Protein AF-A0AAW5JW09-F1 (afdb_monomer)

Organism: Bifidobacterium adolescentis (NCBI:txid1680)

Structure (mmCIF, N/CA/C/O backbone):
data_AF-A0AAW5JW09-F1
#
_entry.id   AF-A0AAW5JW09-F1
#
loop_
_atom_site.group_PDB
_atom_site.id
_atom_site.type_symbol
_atom_site.label_atom_id
_atom_site.label_alt_id
_atom_site.label_comp_id
_atom_site.label_asym_id
_atom_site.label_entity_id
_atom_site.label_seq_id
_atom_site.pdbx_PDB_ins_code
_atom_site.Cartn_x
_atom_site.Cartn_y
_atom_site.Cartn_z
_atom_site.occupancy
_atom_site.B_iso_or_equiv
_atom_site.auth_seq_id
_atom_site.auth_comp_id
_atom_site.auth_asym_id
_atom_site.auth_atom_id
_atom_site.pdbx_PDB_model_num
ATOM 1 N N . MET A 1 1 ? 24.903 5.624 11.365 1.00 43.47 1 MET A N 1
ATOM 2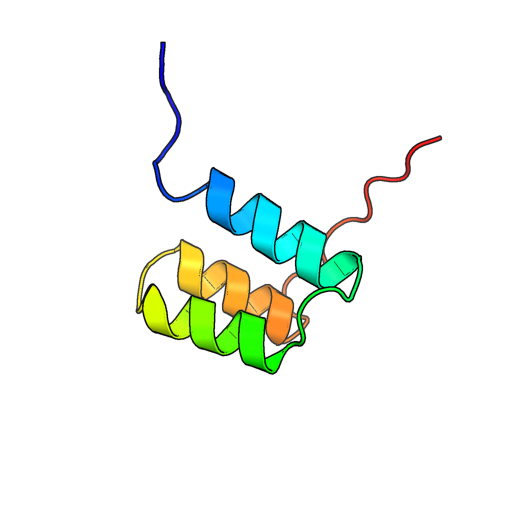 C CA . MET A 1 1 ? 23.808 6.564 11.038 1.00 43.47 1 MET A CA 1
ATOM 3 C C . MET A 1 1 ? 23.339 6.262 9.617 1.00 43.47 1 MET A C 1
ATOM 5 O O . MET A 1 1 ? 24.154 6.349 8.712 1.00 43.47 1 MET A O 1
ATOM 9 N N . ARG A 1 2 ? 22.058 5.895 9.456 1.00 43.28 2 ARG A N 1
ATOM 10 C CA . ARG A 1 2 ? 21.303 5.784 8.188 1.00 43.28 2 ARG A CA 1
ATOM 11 C C . ARG A 1 2 ? 21.642 4.635 7.216 1.00 43.28 2 ARG A C 1
ATOM 13 O O . ARG A 1 2 ? 21.903 4.849 6.042 1.00 43.28 2 ARG A O 1
ATOM 20 N N . LEU A 1 3 ? 21.465 3.399 7.687 1.00 38.41 3 LEU A N 1
ATOM 21 C CA . LEU A 1 3 ? 21.025 2.289 6.828 1.00 38.41 3 LEU A CA 1
ATOM 22 C C . LEU A 1 3 ? 19.492 2.262 6.818 1.00 38.41 3 LEU A C 1
ATOM 24 O O . LE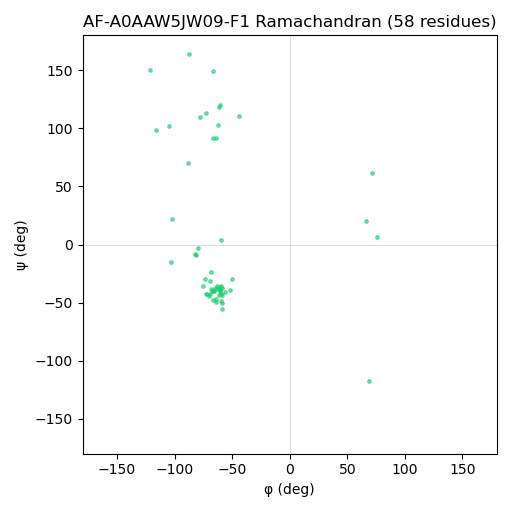U A 1 3 ? 18.863 1.406 7.423 1.00 38.41 3 LEU A O 1
ATOM 28 N N . LEU A 1 4 ? 18.884 3.257 6.183 1.00 44.06 4 LEU A N 1
ATOM 29 C CA . LEU A 1 4 ? 17.519 3.118 5.700 1.00 44.06 4 LEU A CA 1
ATOM 30 C C . LEU A 1 4 ? 17.649 3.222 4.194 1.00 44.06 4 LEU A C 1
ATOM 32 O O . LEU A 1 4 ? 17.779 4.322 3.657 1.00 44.06 4 LEU A O 1
ATOM 36 N N . LEU A 1 5 ? 17.669 2.064 3.526 1.00 47.88 5 LEU A N 1
ATOM 37 C CA . LEU A 1 5 ? 17.199 1.990 2.151 1.00 47.88 5 LEU A CA 1
ATOM 38 C C . LEU A 1 5 ? 15.903 2.799 2.130 1.00 47.88 5 LEU A C 1
ATOM 40 O O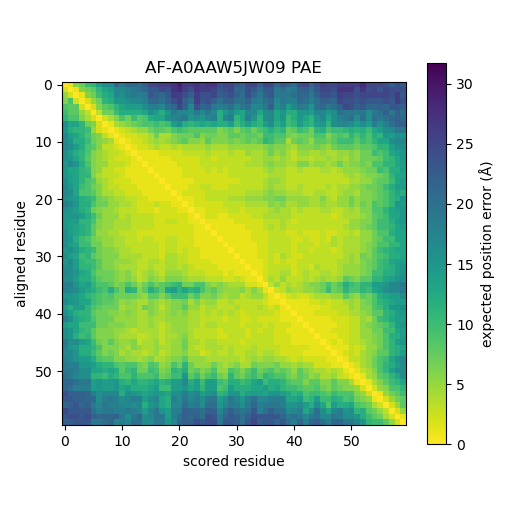 . LEU A 1 5 ? 14.916 2.430 2.757 1.00 47.88 5 LEU A O 1
ATOM 44 N N . GLN A 1 6 ? 15.950 3.939 1.463 1.00 52.75 6 GLN A N 1
ATOM 45 C CA . GLN A 1 6 ? 14.912 4.967 1.393 1.00 52.75 6 GLN A CA 1
ATOM 46 C C . GLN A 1 6 ? 13.577 4.458 0.801 1.00 52.75 6 GLN A C 1
ATOM 48 O O . GLN A 1 6 ? 12.641 5.232 0.664 1.00 52.75 6 GLN A O 1
ATOM 53 N N . GLY A 1 7 ? 13.473 3.158 0.497 1.00 55.34 7 GLY A N 1
ATOM 54 C CA . GLY A 1 7 ? 12.243 2.465 0.125 1.00 55.34 7 GLY A CA 1
ATOM 55 C C . GLY A 1 7 ? 11.612 1.599 1.223 1.00 55.34 7 GLY A C 1
ATOM 56 O O . GLY A 1 7 ? 10.454 1.255 1.084 1.00 55.34 7 GLY A O 1
ATOM 57 N N . LEU A 1 8 ? 12.294 1.248 2.321 1.00 58.31 8 LEU A N 1
ATOM 58 C CA . LEU A 1 8 ? 11.699 0.396 3.368 1.00 58.31 8 LEU A CA 1
ATOM 59 C C . LEU A 1 8 ? 10.631 1.072 4.255 1.00 58.31 8 LEU A C 1
ATOM 61 O O . LEU A 1 8 ? 9.623 0.430 4.536 1.00 58.31 8 LEU A O 1
ATOM 65 N N . PRO A 1 9 ? 1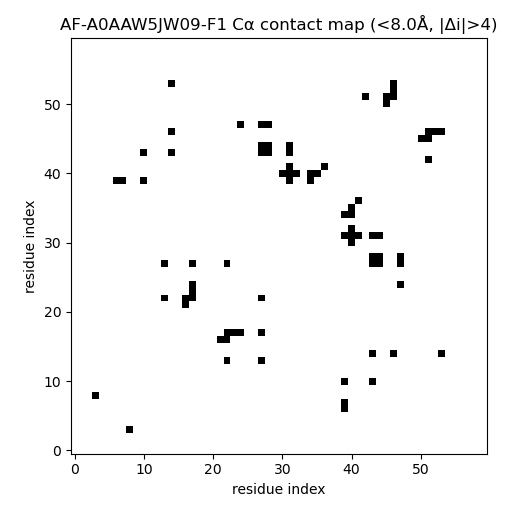0.796 2.329 4.724 1.00 61.75 9 PRO A N 1
ATOM 66 C CA . PRO A 1 9 ? 9.853 2.897 5.688 1.00 61.75 9 PRO A CA 1
ATOM 67 C C . PRO A 1 9 ? 8.468 3.154 5.092 1.00 61.75 9 PRO A C 1
ATOM 69 O O . PRO A 1 9 ? 7.500 3.192 5.840 1.00 61.75 9 PRO A O 1
ATOM 72 N N . ILE A 1 10 ? 8.360 3.311 3.770 1.00 66.00 10 ILE A N 1
ATOM 73 C CA . ILE A 1 10 ? 7.063 3.517 3.121 1.00 66.00 10 ILE A CA 1
ATOM 74 C C . ILE A 1 10 ? 6.287 2.190 3.062 1.00 66.00 10 ILE A C 1
ATOM 76 O O . ILE A 1 10 ? 5.092 2.198 3.326 1.00 66.00 10 ILE A O 1
ATOM 80 N N . ALA A 1 11 ? 6.971 1.050 2.870 1.00 69.81 11 ALA A N 1
ATOM 81 C CA . ALA A 1 11 ? 6.333 -0.276 2.747 1.00 69.81 11 ALA A CA 1
ATOM 82 C C . ALA A 1 11 ? 5.645 -0.608 4.045 1.00 69.81 11 ALA A C 1
ATOM 84 O O . ALA A 1 11 ? 4.476 -0.950 4.048 1.00 69.81 11 ALA A O 1
ATOM 85 N N . ILE A 1 12 ? 6.369 -0.392 5.141 1.00 75.19 12 ILE A N 1
ATOM 86 C CA . ILE A 1 12 ? 5.878 -0.621 6.491 1.00 75.19 12 ILE A CA 1
ATOM 87 C C . ILE A 1 12 ? 4.626 0.228 6.764 1.00 75.19 12 ILE A C 1
ATOM 89 O O . ILE A 1 12 ? 3.704 -0.240 7.419 1.00 75.19 12 ILE A O 1
ATOM 93 N N . VAL A 1 13 ? 4.550 1.467 6.263 1.00 81.25 13 VAL A N 1
ATOM 94 C CA . VAL A 1 13 ? 3.361 2.315 6.461 1.00 81.25 13 VAL A CA 1
ATOM 95 C C . VAL A 1 13 ? 2.175 1.821 5.637 1.00 81.25 13 VAL A C 1
ATOM 97 O O . VAL A 1 13 ? 1.064 1.787 6.156 1.00 81.25 13 VAL A O 1
ATOM 100 N N . GLU A 1 14 ? 2.392 1.435 4.382 1.00 81.75 14 GLU A N 1
ATOM 101 C CA . GLU A 1 14 ? 1.331 0.913 3.511 1.00 81.75 14 GLU A CA 1
ATOM 102 C C . GLU A 1 14 ? 0.830 -0.456 3.977 1.00 81.75 14 GLU A C 1
ATOM 104 O O . GLU A 1 14 ? -0.369 -0.710 3.987 1.00 81.75 14 GLU A O 1
ATOM 109 N N . GLU A 1 15 ? 1.741 -1.298 4.448 1.00 80.19 15 GLU A N 1
ATOM 110 C CA . GLU A 1 15 ? 1.472 -2.580 5.084 1.00 80.19 15 GLU A CA 1
ATOM 111 C C . GLU A 1 15 ? 0.588 -2.401 6.322 1.00 80.19 15 GLU A C 1
ATOM 113 O O . GLU A 1 15 ? -0.518 -2.933 6.369 1.00 80.19 15 GLU A O 1
ATOM 118 N N . ILE A 1 16 ? 1.006 -1.553 7.270 1.00 83.00 16 ILE A N 1
ATOM 119 C CA . ILE A 1 16 ? 0.217 -1.233 8.469 1.00 83.00 16 ILE A CA 1
ATOM 120 C C . ILE A 1 16 ? -1.134 -0.625 8.079 1.00 83.00 16 ILE A C 1
ATOM 122 O O . ILE A 1 16 ? -2.157 -0.963 8.674 1.00 83.00 16 ILE A O 1
ATOM 126 N N . ALA A 1 17 ? -1.171 0.276 7.097 1.00 86.56 17 ALA A N 1
ATOM 127 C CA . ALA A 1 17 ? -2.412 0.893 6.649 1.00 86.56 17 ALA A CA 1
ATOM 128 C C . ALA A 1 17 ? -3.366 -0.134 6.019 1.00 86.56 17 ALA A C 1
ATOM 130 O O . ALA A 1 17 ? -4.572 -0.046 6.239 1.00 86.56 17 ALA A O 1
ATOM 131 N N . PHE A 1 18 ? -2.849 -1.110 5.273 1.00 85.50 18 PHE A N 1
ATOM 132 C CA . PHE A 1 18 ? -3.641 -2.186 4.686 1.00 85.50 18 PHE A CA 1
ATOM 133 C C . PHE A 1 18 ? -4.147 -3.157 5.762 1.00 85.50 18 PHE A C 1
ATOM 135 O O . PHE A 1 18 ? -5.337 -3.467 5.783 1.00 85.50 18 PHE A O 1
ATOM 142 N N . GLU A 1 19 ? -3.297 -3.549 6.718 1.00 83.94 19 GLU A N 1
ATOM 143 C CA . GLU A 1 19 ? -3.693 -4.385 7.862 1.00 83.94 19 GLU A CA 1
ATOM 144 C C . GLU A 1 19 ? -4.767 -3.724 8.733 1.00 83.94 19 GLU A C 1
ATOM 146 O O . GLU A 1 19 ? -5.709 -4.381 9.176 1.00 83.94 19 GLU A O 1
ATOM 151 N N . ASN A 1 20 ? -4.656 -2.413 8.966 1.00 85.31 20 ASN A N 1
ATOM 152 C CA . ASN A 1 20 ? -5.653 -1.650 9.721 1.00 85.31 20 ASN A CA 1
ATOM 153 C C . ASN A 1 20 ? -6.894 -1.285 8.885 1.00 85.31 20 ASN A C 1
ATOM 155 O O . ASN A 1 20 ? -7.820 -0.665 9.411 1.00 85.31 20 ASN A O 1
ATOM 159 N N . GLY A 1 21 ? -6.924 -1.625 7.591 1.00 86.06 21 GLY A N 1
ATOM 160 C CA . GLY A 1 21 ? -8.015 -1.280 6.677 1.00 86.06 21 GLY A CA 1
ATOM 161 C C . GLY A 1 21 ? -8.153 0.222 6.395 1.00 86.06 21 GLY A C 1
ATOM 162 O O . GLY A 1 21 ? -9.224 0.678 6.000 1.00 86.06 21 GLY A O 1
ATOM 163 N N . TRP A 1 22 ? -7.097 1.009 6.621 1.00 88.81 22 TRP A N 1
ATOM 164 C CA . TRP A 1 22 ? -7.047 2.441 6.302 1.00 88.81 22 TRP A CA 1
ATOM 165 C C . TRP A 1 22 ? -6.918 2.697 4.802 1.00 88.81 22 TRP A C 1
ATOM 167 O O . TRP A 1 22 ? -7.388 3.727 4.322 1.00 88.81 22 TRP A O 1
ATOM 177 N N . ILE A 1 23 ? -6.288 1.768 4.079 1.00 86.94 23 ILE A N 1
ATOM 178 C CA . ILE A 1 23 ? -6.208 1.778 2.618 1.00 86.94 23 ILE A CA 1
ATOM 179 C C . ILE A 1 23 ? -6.807 0.499 2.044 1.00 86.94 23 ILE A C 1
ATOM 181 O O . ILE A 1 23 ? -6.778 -0.564 2.666 1.00 86.94 23 ILE A O 1
ATOM 185 N N . THR A 1 24 ? -7.355 0.601 0.838 1.00 88.00 24 THR A N 1
ATOM 186 C CA . THR A 1 24 ? -7.903 -0.552 0.118 1.00 88.00 24 THR A CA 1
ATOM 187 C C . THR A 1 24 ? -6.825 -1.254 -0.704 1.00 88.00 24 THR A C 1
ATOM 189 O O . THR A 1 24 ? -5.771 -0.691 -1.000 1.00 88.00 24 THR A O 1
ATOM 192 N N . ARG A 1 25 ? -7.113 -2.489 -1.135 1.00 86.12 25 ARG A N 1
ATOM 193 C CA . ARG A 1 25 ? -6.248 -3.246 -2.054 1.00 86.12 25 ARG A CA 1
ATOM 194 C C . ARG A 1 25 ? -5.897 -2.446 -3.314 1.00 86.12 25 ARG A C 1
ATOM 196 O O . ARG A 1 25 ? -4.762 -2.502 -3.773 1.00 86.12 25 ARG A O 1
ATOM 203 N N . ASP A 1 26 ? -6.855 -1.699 -3.855 1.00 88.50 26 ASP A N 1
ATOM 204 C CA . ASP A 1 26 ? -6.652 -0.908 -5.073 1.00 88.50 26 ASP A CA 1
ATOM 205 C C . ASP A 1 26 ? -5.674 0.248 -4.840 1.00 88.50 26 ASP A C 1
ATOM 207 O O . ASP A 1 26 ? -4.798 0.482 -5.667 1.00 88.50 26 ASP A O 1
ATOM 211 N N . GLN A 1 27 ? -5.754 0.911 -3.680 1.00 88.12 27 GLN A N 1
ATOM 212 C CA . GLN A 1 27 ? -4.804 1.959 -3.290 1.00 88.12 27 GLN A CA 1
ATOM 213 C C . GLN A 1 27 ? -3.397 1.392 -3.060 1.00 88.12 27 GLN A C 1
ATOM 215 O O . GLN A 1 27 ? -2.412 1.984 -3.496 1.00 88.12 27 GLN A O 1
ATOM 220 N N . LEU A 1 28 ? -3.299 0.211 -2.439 1.00 85.69 28 LEU A N 1
ATOM 221 C CA . LEU A 1 28 ? -2.032 -0.509 -2.278 1.00 85.69 28 LEU A CA 1
ATOM 222 C C . LEU A 1 28 ? -1.408 -0.861 -3.644 1.00 85.69 28 LEU A C 1
ATOM 224 O O . LEU A 1 28 ? -0.195 -0.742 -3.836 1.00 85.69 28 LEU A O 1
ATOM 228 N N . MET A 1 29 ? -2.238 -1.264 -4.612 1.00 85.25 29 MET A N 1
ATOM 229 C CA . MET A 1 29 ? -1.809 -1.584 -5.975 1.00 85.25 29 MET A CA 1
ATOM 230 C C . MET A 1 29 ? -1.371 -0.335 -6.750 1.00 85.25 29 MET A C 1
ATOM 232 O O . MET A 1 29 ? -0.328 -0.367 -7.400 1.00 85.25 29 MET A O 1
ATOM 236 N N . GLU A 1 30 ? -2.111 0.771 -6.645 1.00 87.38 30 GLU A N 1
ATOM 237 C CA . GLU A 1 30 ? -1.759 2.058 -7.262 1.00 87.38 30 GLU A CA 1
ATOM 238 C C . GLU A 1 30 ? -0.395 2.552 -6.762 1.00 87.38 30 GLU A C 1
ATOM 240 O O . GLU A 1 30 ? 0.469 2.952 -7.551 1.00 87.38 30 GLU A O 1
ATOM 245 N N . SER A 1 31 ? -0.146 2.445 -5.456 1.00 83.19 31 SER A N 1
ATOM 246 C CA . SER A 1 31 ? 1.176 2.700 -4.897 1.00 83.19 31 SER A CA 1
ATOM 247 C C . SER A 1 31 ? 2.230 1.767 -5.481 1.00 83.19 31 SER A C 1
ATOM 249 O O . SER A 1 31 ? 3.270 2.237 -5.945 1.00 83.19 31 SER A O 1
ATOM 251 N N . ALA A 1 32 ? 1.975 0.457 -5.535 1.00 84.19 32 ALA A N 1
ATOM 252 C CA . ALA A 1 32 ? 2.909 -0.503 -6.119 1.00 84.19 32 ALA A CA 1
ATOM 253 C C . ALA A 1 32 ? 3.267 -0.158 -7.578 1.00 84.19 32 ALA A C 1
ATOM 255 O O . ALA A 1 32 ? 4.440 -0.238 -7.965 1.00 84.19 32 ALA A O 1
ATOM 256 N N . GLU A 1 33 ? 2.281 0.270 -8.368 1.00 84.94 33 GLU A N 1
ATOM 257 C CA . GLU A 1 33 ? 2.456 0.753 -9.739 1.00 84.94 33 GLU A CA 1
ATOM 258 C C . GLU A 1 33 ? 3.266 2.047 -9.806 1.00 84.94 33 GLU A C 1
ATOM 260 O O . GLU A 1 33 ? 4.154 2.164 -10.655 1.00 84.94 33 GLU A O 1
ATOM 265 N N . ARG A 1 34 ? 3.053 2.976 -8.868 1.00 84.94 34 ARG A N 1
ATOM 266 C CA . ARG A 1 34 ? 3.823 4.221 -8.755 1.00 84.94 34 ARG A CA 1
ATOM 267 C C . ARG A 1 34 ? 5.315 3.970 -8.530 1.00 84.94 34 ARG A C 1
ATOM 269 O O . ARG A 1 34 ? 6.145 4.702 -9.069 1.00 84.94 34 ARG A O 1
ATOM 276 N N . TYR A 1 35 ? 5.665 2.924 -7.780 1.00 77.81 35 TYR A N 1
ATOM 277 C CA . TYR A 1 35 ? 7.058 2.493 -7.588 1.00 77.81 35 TYR A CA 1
ATOM 278 C C . TYR A 1 35 ? 7.589 1.607 -8.736 1.00 77.81 35 TYR A C 1
ATOM 280 O O . TYR A 1 35 ? 8.788 1.311 -8.798 1.00 77.81 35 TYR A O 1
ATOM 288 N N . GLY A 1 36 ? 6.724 1.193 -9.666 1.00 80.19 36 GLY A N 1
ATOM 289 C CA . GLY A 1 36 ? 7.083 0.510 -10.907 1.00 80.19 36 GLY A CA 1
ATOM 290 C C . GLY A 1 36 ? 7.621 -0.913 -10.721 1.00 80.19 36 GLY A C 1
ATOM 291 O O . GLY A 1 36 ? 6.903 -1.820 -10.308 1.00 80.19 36 GLY A O 1
ATOM 292 N N . LYS A 1 37 ? 8.884 -1.135 -11.113 1.00 76.31 37 LYS A N 1
ATOM 293 C CA . LYS A 1 37 ? 9.582 -2.440 -11.041 1.00 76.31 37 LYS A CA 1
ATOM 294 C C . LYS A 1 37 ? 10.563 -2.524 -9.868 1.00 76.31 37 LYS A C 1
ATOM 296 O O . LYS A 1 37 ? 11.519 -3.295 -9.914 1.00 76.31 37 LYS A O 1
ATOM 301 N N . SER A 1 38 ? 10.372 -1.700 -8.844 1.00 77.38 38 SER A N 1
ATOM 302 C CA . SER A 1 38 ? 11.185 -1.789 -7.637 1.00 77.38 38 SER A CA 1
ATOM 303 C C . SER A 1 38 ? 10.899 -3.115 -6.910 1.00 77.38 38 SER A C 1
ATOM 305 O O . SER A 1 38 ? 9.757 -3.583 -6.943 1.00 77.38 38 SER A O 1
ATOM 307 N N . PRO A 1 39 ? 11.875 -3.706 -6.195 1.00 75.81 39 PRO A N 1
ATOM 308 C CA . PRO A 1 39 ? 11.615 -4.803 -5.255 1.00 75.81 39 PRO A CA 1
ATOM 309 C C . PRO A 1 39 ? 10.472 -4.481 -4.275 1.00 75.81 39 PRO A C 1
ATOM 311 O O . PRO A 1 39 ? 9.715 -5.355 -3.869 1.00 75.81 39 PRO A O 1
ATOM 314 N N . TYR A 1 40 ? 10.301 -3.193 -3.971 1.00 75.44 40 TYR A N 1
ATOM 315 C CA . TYR A 1 40 ? 9.187 -2.642 -3.208 1.0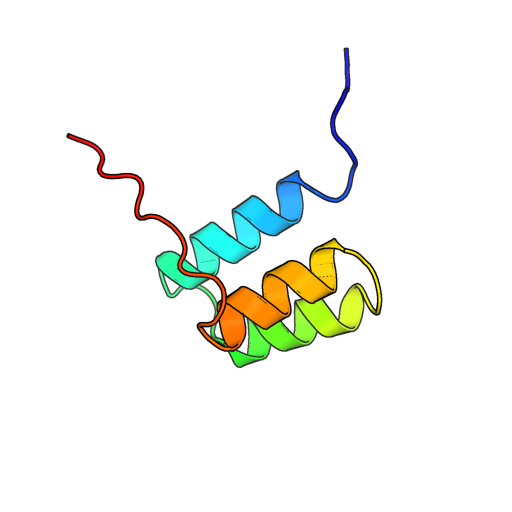0 75.44 40 TYR A CA 1
ATOM 316 C C . TYR A 1 40 ? 7.814 -2.915 -3.836 1.00 75.44 40 TYR A C 1
ATOM 318 O O . TYR A 1 40 ? 6.901 -3.417 -3.191 1.00 75.44 40 TYR A O 1
ATOM 326 N N . SER A 1 41 ? 7.681 -2.617 -5.127 1.00 80.12 41 SER A N 1
ATOM 327 C CA . SER A 1 41 ? 6.460 -2.819 -5.904 1.00 80.12 41 SER A CA 1
ATOM 328 C C . SER A 1 41 ? 6.070 -4.287 -5.970 1.00 80.12 41 SER A C 1
ATOM 330 O O . SER A 1 41 ? 4.891 -4.618 -5.935 1.00 80.12 41 SER A O 1
ATOM 332 N N . GLN A 1 42 ? 7.066 -5.169 -6.083 1.00 81.56 42 GLN A N 1
ATOM 333 C CA . GLN A 1 42 ? 6.855 -6.615 -6.079 1.00 81.56 42 GLN A CA 1
ATOM 334 C C . GLN A 1 42 ? 6.335 -7.088 -4.720 1.00 81.56 42 GLN A C 1
ATOM 336 O O . GLN A 1 42 ? 5.418 -7.900 -4.672 1.00 81.56 42 GLN A O 1
ATOM 341 N N . HIS A 1 43 ? 6.868 -6.527 -3.633 1.00 81.06 43 HIS A N 1
ATOM 342 C CA . HIS A 1 43 ? 6.408 -6.825 -2.283 1.00 81.06 43 HIS A CA 1
ATOM 343 C C . HIS A 1 43 ? 4.957 -6.376 -2.051 1.00 81.06 43 HIS A C 1
ATOM 345 O O . HIS A 1 43 ? 4.124 -7.187 -1.660 1.00 81.06 43 HIS A O 1
ATOM 351 N N . LEU A 1 44 ? 4.613 -5.128 -2.389 1.00 81.06 44 LEU A N 1
ATOM 352 C CA . LEU A 1 44 ? 3.234 -4.637 -2.267 1.00 81.06 44 LEU A CA 1
ATOM 353 C C . LEU A 1 44 ? 2.242 -5.430 -3.127 1.00 81.06 44 LEU A C 1
ATOM 355 O O . LEU A 1 44 ? 1.132 -5.717 -2.682 1.00 81.06 44 LEU A O 1
ATOM 359 N N . LYS A 1 45 ? 2.646 -5.827 -4.341 1.00 83.56 45 LYS A N 1
ATOM 360 C CA . LYS A 1 45 ? 1.833 -6.692 -5.207 1.00 83.56 45 LYS A CA 1
ATOM 361 C C . LYS A 1 45 ? 1.570 -8.049 -4.569 1.00 83.56 45 LYS A C 1
ATOM 363 O O . LYS A 1 45 ? 0.429 -8.485 -4.586 1.00 83.56 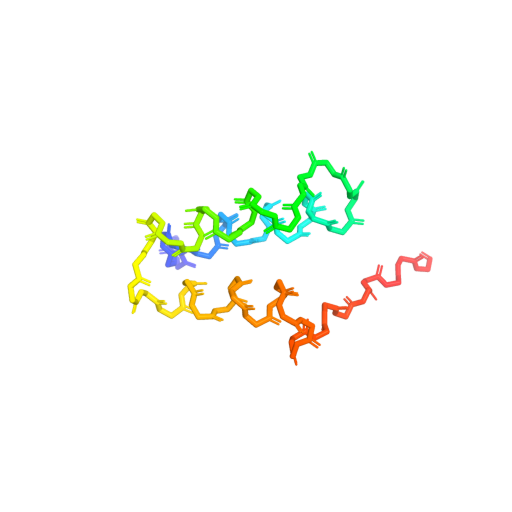45 LYS A O 1
ATOM 368 N N . GLY A 1 46 ? 2.584 -8.669 -3.966 1.00 84.25 46 GLY A N 1
ATOM 369 C CA . GLY A 1 46 ? 2.422 -9.939 -3.261 1.00 84.25 46 GLY A CA 1
ATOM 370 C C . GLY A 1 46 ? 1.488 -9.839 -2.050 1.00 84.25 46 GLY A C 1
ATOM 371 O O . GLY A 1 46 ? 0.707 -10.756 -1.815 1.00 84.25 46 GLY A O 1
ATOM 372 N N . ILE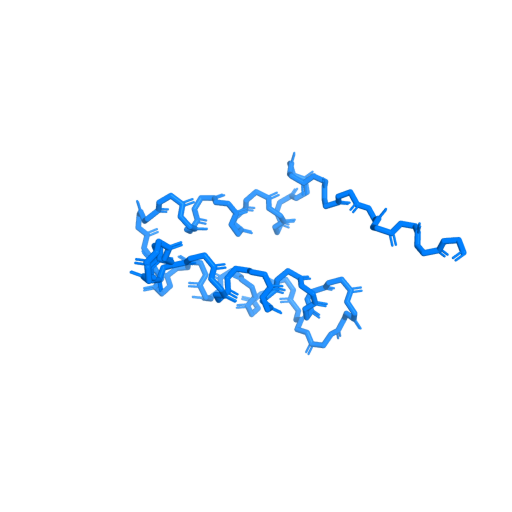 A 1 47 ? 1.505 -8.717 -1.319 1.00 82.38 47 ILE A N 1
ATOM 373 C CA . ILE A 1 47 ? 0.556 -8.458 -0.218 1.00 82.38 47 ILE A CA 1
ATOM 374 C C . ILE A 1 47 ? -0.865 -8.299 -0.768 1.00 82.38 47 ILE A C 1
ATOM 376 O O . ILE A 1 47 ? -1.800 -8.925 -0.273 1.00 82.38 47 ILE A O 1
ATOM 380 N N . ALA A 1 48 ? -1.031 -7.496 -1.824 1.00 82.00 48 ALA A N 1
ATOM 381 C CA . ALA A 1 48 ? -2.325 -7.283 -2.462 1.00 82.00 48 ALA A CA 1
ATOM 382 C C . ALA A 1 48 ? -2.908 -8.582 -3.044 1.00 82.00 48 ALA A C 1
ATOM 384 O O . ALA A 1 48 ? -4.120 -8.784 -3.007 1.00 82.00 48 ALA A O 1
ATOM 385 N N . ASP A 1 49 ? -2.068 -9.457 -3.596 1.00 82.75 49 ASP A N 1
ATOM 386 C CA . ASP A 1 49 ? -2.482 -10.741 -4.173 1.00 82.75 49 ASP A CA 1
ATOM 387 C C . ASP A 1 49 ? -2.673 -11.849 -3.126 1.00 82.75 49 ASP A C 1
ATOM 389 O O . ASP A 1 49 ? -3.211 -12.910 -3.429 1.00 82.75 49 ASP A O 1
ATOM 393 N N . GLY A 1 50 ? -2.276 -11.595 -1.874 1.00 76.81 50 GLY A N 1
ATOM 394 C CA . GLY A 1 50 ? -2.337 -12.571 -0.788 1.00 76.81 50 GLY A CA 1
ATOM 395 C C . GLY A 1 50 ? -1.244 -13.644 -0.848 1.00 76.81 50 GLY A C 1
ATOM 396 O O . GLY A 1 50 ? -1.259 -14.564 -0.033 1.00 76.81 50 GLY A O 1
ATOM 397 N N . GLU A 1 51 ? -0.282 -13.532 -1.771 1.00 75.12 51 GLU A N 1
ATOM 398 C CA . GLU A 1 51 ? 0.907 -14.394 -1.827 1.00 75.12 51 GLU A CA 1
ATOM 399 C C . GLU A 1 51 ? 1.859 -14.131 -0.652 1.00 75.12 51 GLU A C 1
ATOM 401 O O . GLU A 1 51 ? 2.543 -15.039 -0.174 1.00 75.12 51 GLU A O 1
ATOM 406 N N . ILE A 1 52 ? 1.899 -12.886 -0.170 1.00 73.31 52 ILE A N 1
ATOM 407 C CA . ILE A 1 52 ? 2.687 -12.473 0.989 1.00 73.31 52 ILE A CA 1
ATOM 408 C C . ILE A 1 52 ? 1.733 -12.280 2.159 1.00 73.31 52 ILE A C 1
ATOM 410 O O . ILE A 1 52 ? 1.035 -11.273 2.265 1.00 73.31 52 ILE A O 1
ATOM 414 N N . MET A 1 53 ? 1.715 -13.269 3.049 1.00 62.09 53 MET A N 1
ATOM 415 C CA . MET A 1 53 ? 0.990 -13.176 4.306 1.00 62.09 53 MET A CA 1
ATOM 416 C C . MET A 1 53 ? 1.808 -12.322 5.272 1.00 62.09 53 MET A C 1
ATOM 418 O O . MET A 1 53 ? 2.877 -12.734 5.730 1.00 62.09 53 MET A O 1
ATOM 422 N N . LEU A 1 54 ? 1.309 -11.123 5.559 1.00 65.38 54 LEU A N 1
ATOM 423 C CA . LEU A 1 54 ? 1.842 -10.287 6.624 1.00 65.38 54 LEU A CA 1
ATOM 424 C C . LEU A 1 54 ? 1.683 -11.059 7.927 1.00 65.38 54 LEU A C 1
ATOM 426 O O . LEU A 1 5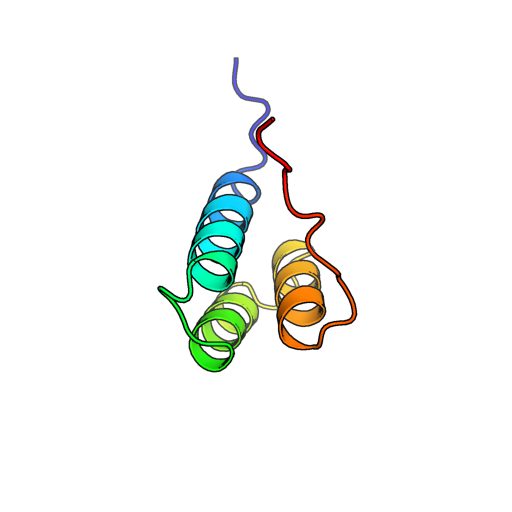4 ? 0.587 -11.513 8.263 1.00 65.38 54 LEU A O 1
ATOM 430 N N . VAL A 1 55 ? 2.797 -11.334 8.601 1.00 58.19 55 VAL A N 1
ATOM 431 C CA . VAL A 1 55 ? 2.753 -12.082 9.854 1.00 58.19 55 VAL A CA 1
ATOM 432 C C . VAL A 1 55 ? 2.181 -11.119 10.888 1.00 58.19 55 VAL A C 1
ATOM 434 O O . VAL A 1 55 ? 2.857 -10.134 11.196 1.00 58.19 55 VAL A O 1
ATOM 437 N N . PRO A 1 56 ? 0.975 -11.359 11.438 1.00 50.31 56 PRO A N 1
ATOM 438 C CA . PRO A 1 56 ? 0.410 -10.444 12.408 1.00 50.31 56 PRO A CA 1
ATOM 439 C C . PRO A 1 56 ? 1.361 -10.404 13.597 1.00 50.31 56 PRO A C 1
ATOM 441 O O . PRO A 1 56 ? 1.619 -11.427 14.240 1.00 50.31 56 PRO A O 1
ATOM 444 N N . ASN A 1 57 ? 1.912 -9.224 13.875 1.00 48.78 57 ASN A N 1
ATOM 445 C CA . ASN A 1 57 ? 2.689 -9.005 15.081 1.00 48.78 57 ASN A CA 1
ATOM 446 C C . ASN A 1 57 ? 1.724 -9.126 16.265 1.00 48.78 57 ASN A C 1
ATOM 448 O O . ASN A 1 57 ? 1.049 -8.167 16.644 1.00 48.78 57 ASN A O 1
ATOM 452 N N . GLN A 1 58 ? 1.605 -10.341 16.799 1.00 49.25 58 GLN A N 1
ATOM 453 C CA . GLN A 1 58 ? 0.837 -10.638 17.995 1.00 49.25 58 GLN A CA 1
ATOM 454 C C . GLN A 1 58 ? 1.503 -9.902 19.159 1.00 49.25 58 GLN A C 1
ATOM 456 O O . GLN A 1 58 ? 2.429 -10.406 19.793 1.00 49.25 58 GLN A O 1
ATOM 461 N N . LYS A 1 59 ? 1.045 -8.675 19.423 1.00 46.78 59 LYS A N 1
ATOM 462 C CA . LYS A 1 59 ? 1.267 -8.030 20.713 1.00 46.78 59 LYS A CA 1
ATOM 463 C C . LYS A 1 59 ? 0.565 -8.886 21.765 1.00 46.78 59 LYS A C 1
ATOM 465 O O . LYS A 1 59 ? -0.661 -8.864 21.845 1.00 46.78 59 LYS A O 1
ATOM 470 N N . SER A 1 60 ? 1.355 -9.664 22.503 1.00 39.25 60 SER A N 1
ATOM 471 C CA . SER A 1 60 ? 0.949 -10.224 23.794 1.00 39.25 60 SER A CA 1
ATOM 472 C C . SER A 1 60 ? 0.874 -9.137 24.859 1.00 39.25 60 SER A C 1
ATOM 474 O O . SER A 1 60 ? 1.570 -8.105 24.715 1.00 39.25 60 SER A O 1
#

pLDDT: mean 72.98, std 15.14, range [38.41, 88.81]

Sequence (60 aa):
MRLLLQGLPIAIVEEIAFENGWITRDQLMESAERYGKSPYSQHLKGIADGEIMLVPNQKS

Solvent-accessible surface area (backbone atoms only — not comparable to full-atom values): 3701 Å² total; per-residue (Å²): 137,83,94,61,66,90,64,55,71,59,50,56,49,54,49,50,30,44,77,72,62,75,42,52,62,67,56,47,44,52,50,18,55,73,55,52,88,37,76,62,15,55,50,41,44,28,44,64,71,59,77,42,74,79,76,78,83,78,80,124

Nearest PDB structures (foldseek):
  1lvw-assembly1_D  TM=8.407E-01  e=2.146E-02  Methanothermo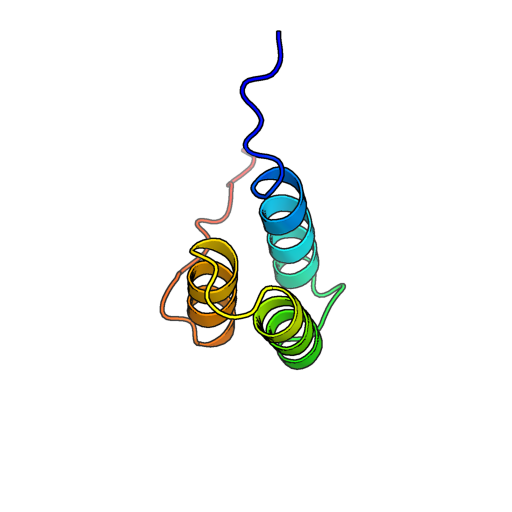bacter thermautotrophicus
  6fdd-assembly2_B  TM=6.575E-01  e=4.331E+00  Mus musculus

Radius of gyration: 11.87 Å; Cα contacts (8 Å, |Δi|>4): 41; chains: 1; bounding box: 32×21×35 Å

Secondary structure (DSSP, 8-state):
-----TTHHHHHHHHHHHHTTSS-HHHHHHHHHHTTTSHHHHHHHHHHHTSS--------

Mean predicted aligned error: 8.45 Å

Foldseek 3Di:
DDPDPVLPVVLVVLVVCVVVVVDDLVRLQVVLVVVPPDPSSVVSVCVSVVVDDDDPPPPD